Protein AF-A0A182WLP4-F1 (afdb_monomer_lite)

Sequence (110 aa):
MWCRLHLDAPFAALSGDCLSSAHGSSGSGSSSSSIESLIDHYLGPLYPDYADHTRPM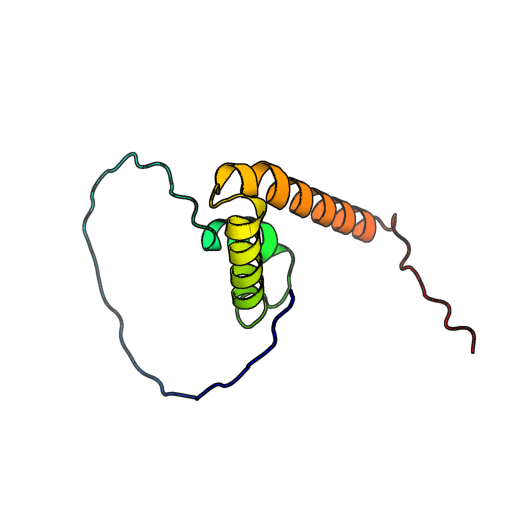LIRQARDLLVCTYHGDLERFEVDFLRPATDIVRELRCAYQRGKVSPVVYERDG

Secondary structure (DSSP, 8-state):
----------------------------------HHHHHHHHHGGGSTTIIIIIHHHHHHHHHHHHHHTTTT-HHHHIIIIIHHHHHHHHHHHHHHHTT-S---------

Foldseek 3Di:
DDDDDDDDDDDDDDDDDDDDDDDDDDDPDDPPCDLLNLCCVQVVVVDDPCPPPPSVVSSVVLVCCCCVPVVVDPVCCCPVPRVVVSVVSVVVVVCVVVVNDDPPPPPPPD

Radius of gyration: 19.78 Å; chains: 1; bounding box: 39×46×61 Å

InterPro domains:
  IPR052231 Rho GEF and signaling-related domain-containing protein [PTHR45845] (32-96)
  IPR060650 Rho guanine nucleotide exchange factor 40-like, N-terminal domain [PF27628] (34-100)

pLDDT: mean 74.27, std 22.17, range [30.34, 96.0]

Structure (mmCIF, N/CA/C/O backbone):
data_AF-A0A182WLP4-F1
#
_entry.id   AF-A0A182WLP4-F1
#
loop_
_atom_site.group_PDB
_atom_site.id
_atom_site.type_symbol
_atom_site.label_atom_id
_atom_site.label_alt_id
_atom_site.label_comp_id
_atom_site.label_asym_id
_atom_site.label_entity_id
_atom_site.label_seq_id
_atom_site.pdbx_PDB_ins_code
_atom_site.Cartn_x
_atom_site.Cartn_y
_atom_site.Cartn_z
_atom_site.occupancy
_atom_site.B_iso_or_equiv
_atom_site.auth_seq_id
_atom_site.auth_comp_id
_atom_site.auth_asym_id
_atom_site.auth_atom_id
_atom_site.pdbx_PDB_model_num
ATOM 1 N N . MET A 1 1 ? 20.599 -8.142 6.291 1.00 39.34 1 MET A N 1
ATOM 2 C CA . MET A 1 1 ? 20.969 -6.814 5.758 1.00 39.34 1 MET A CA 1
ATOM 3 C C . MET A 1 1 ? 19.921 -5.803 6.197 1.00 39.34 1 MET A C 1
ATOM 5 O O . MET A 1 1 ? 18.973 -5.557 5.475 1.00 39.34 1 MET A O 1
ATOM 9 N N . TRP A 1 2 ? 20.029 -5.306 7.427 1.00 45.38 2 TRP A N 1
ATOM 10 C CA . TRP A 1 2 ? 19.224 -4.188 7.925 1.00 45.38 2 TRP A CA 1
ATOM 11 C C . TRP A 1 2 ? 20.244 -3.163 8.422 1.00 45.38 2 TRP A C 1
ATOM 13 O O . TRP A 1 2 ? 20.741 -3.277 9.538 1.00 45.38 2 TRP A O 1
ATOM 23 N N . CYS A 1 3 ? 20.651 -2.237 7.557 1.00 40.34 3 CYS A N 1
ATOM 24 C CA . CYS A 1 3 ? 21.498 -1.107 7.943 1.00 40.34 3 CYS A CA 1
ATOM 25 C C . CYS A 1 3 ? 20.561 0.099 8.105 1.00 40.34 3 CYS A C 1
ATOM 27 O O . CYS A 1 3 ? 19.952 0.539 7.139 1.00 40.34 3 CYS A O 1
ATOM 29 N N . ARG A 1 4 ? 20.178 0.434 9.340 1.00 40.94 4 ARG A N 1
ATOM 30 C CA . ARG A 1 4 ? 20.871 1.333 10.286 1.00 40.94 4 ARG A CA 1
ATOM 31 C C . ARG A 1 4 ? 20.391 2.780 10.112 1.00 40.94 4 ARG A C 1
ATOM 33 O O . ARG A 1 4 ? 20.629 3.416 9.095 1.00 40.94 4 ARG A O 1
ATOM 40 N N . LEU A 1 5 ? 19.668 3.233 11.139 1.00 47.75 5 LEU A N 1
ATOM 41 C CA . LEU A 1 5 ? 19.226 4.603 11.392 1.00 47.75 5 LEU A CA 1
ATOM 42 C C . LEU A 1 5 ? 20.338 5.630 11.140 1.00 47.75 5 LEU A C 1
ATOM 44 O O . LEU A 1 5 ? 21.450 5.443 11.633 1.00 47.75 5 LEU A O 1
ATOM 48 N N . HIS A 1 6 ? 19.986 6.764 10.533 1.00 42.84 6 HIS A N 1
ATOM 49 C CA . HIS A 1 6 ? 20.518 8.048 10.980 1.00 42.84 6 HIS A CA 1
ATOM 50 C C . HIS A 1 6 ? 19.504 9.162 10.711 1.00 42.84 6 HIS A C 1
ATOM 52 O O . HIS A 1 6 ? 19.303 9.607 9.584 1.00 42.84 6 HIS A O 1
ATOM 58 N N . LEU A 1 7 ? 18.805 9.509 11.787 1.00 44.28 7 LEU A N 1
ATOM 59 C CA . LEU A 1 7 ? 18.076 10.746 11.962 1.00 44.28 7 LEU A CA 1
ATOM 60 C C . LEU A 1 7 ? 19.128 11.820 12.248 1.00 44.28 7 LEU A C 1
ATOM 62 O O . LEU A 1 7 ? 19.760 11.755 13.294 1.00 44.28 7 LEU A O 1
ATOM 66 N N . ASP A 1 8 ? 19.294 12.775 11.344 1.00 30.34 8 ASP A N 1
ATOM 67 C CA . ASP A 1 8 ? 19.842 14.084 11.685 1.00 30.34 8 ASP A CA 1
ATOM 68 C C . ASP A 1 8 ? 19.139 15.130 10.821 1.00 30.34 8 ASP A C 1
ATOM 70 O O . ASP A 1 8 ? 19.203 15.115 9.590 1.00 30.34 8 ASP A O 1
ATOM 74 N N . ALA A 1 9 ? 18.387 15.996 11.495 1.00 40.47 9 ALA A N 1
ATOM 75 C CA . ALA A 1 9 ? 17.888 17.233 10.921 1.00 40.47 9 ALA A CA 1
ATOM 76 C C . ALA A 1 9 ? 19.060 18.218 10.760 1.00 40.47 9 ALA A C 1
ATOM 78 O O . ALA A 1 9 ? 20.051 18.140 11.486 1.00 40.47 9 ALA A O 1
ATOM 79 N N . PRO A 1 10 ? 18.902 19.238 9.908 1.00 44.12 10 PRO A N 1
ATOM 80 C CA . PRO A 1 10 ? 18.760 20.534 10.553 1.00 44.12 10 PRO A CA 1
ATOM 81 C C . PRO A 1 10 ? 17.605 21.374 10.002 1.00 44.12 10 PRO A C 1
ATOM 83 O O . PRO A 1 10 ? 17.319 21.444 8.811 1.00 44.12 10 PRO A O 1
ATOM 86 N N . PHE A 1 11 ? 16.977 22.031 10.966 1.00 41.19 11 PHE A N 1
ATOM 87 C CA . PHE A 1 11 ? 16.063 23.160 10.898 1.00 41.19 11 PHE A CA 1
ATOM 88 C C . PHE A 1 11 ? 16.521 24.248 9.907 1.00 41.19 11 PHE A C 1
ATOM 90 O O . PHE A 1 11 ? 17.599 24.817 10.074 1.00 41.19 11 PHE A O 1
ATOM 97 N N . ALA A 1 12 ? 15.680 24.592 8.926 1.00 36.88 12 ALA A N 1
ATOM 98 C CA . ALA A 1 12 ? 15.836 25.804 8.121 1.00 36.88 12 ALA A CA 1
ATOM 99 C C . ALA A 1 12 ? 14.471 26.377 7.686 1.00 36.88 12 ALA A C 1
ATOM 101 O O . ALA A 1 12 ? 13.797 25.833 6.822 1.00 36.88 12 ALA A O 1
ATOM 102 N N . ALA A 1 13 ? 14.105 27.461 8.376 1.00 35.94 13 ALA A N 1
ATOM 103 C CA . ALA A 1 13 ? 13.508 28.722 7.920 1.00 35.94 13 ALA A CA 1
ATOM 104 C C . ALA A 1 13 ? 12.380 28.765 6.855 1.00 35.94 13 ALA A C 1
ATOM 106 O O . ALA A 1 13 ? 12.473 28.236 5.755 1.00 35.94 13 ALA A O 1
ATOM 107 N N . LEU A 1 14 ? 11.356 29.554 7.207 1.00 43.00 14 LEU A N 1
ATOM 108 C CA . LEU A 1 14 ? 10.238 30.049 6.396 1.00 43.00 14 LEU A CA 1
ATOM 109 C C . LEU A 1 14 ? 10.651 30.751 5.086 1.00 43.00 14 LEU A C 1
ATOM 111 O O . LEU A 1 14 ? 11.658 31.455 5.077 1.00 43.00 14 LEU A O 1
ATOM 115 N N . SER A 1 15 ? 9.774 30.720 4.069 1.00 41.25 15 SER A N 1
ATOM 116 C CA . SER A 1 15 ? 9.038 31.899 3.539 1.00 41.25 15 SER A CA 1
ATOM 117 C C . SER A 1 15 ? 8.571 31.699 2.084 1.00 41.25 15 SER A C 1
ATOM 119 O O . SER A 1 15 ? 9.396 31.337 1.258 1.00 41.25 15 SER A O 1
ATOM 121 N N . GLY A 1 16 ? 7.298 32.038 1.801 1.00 40.16 16 GLY A N 1
ATOM 122 C CA . GLY A 1 16 ? 6.816 32.657 0.541 1.00 40.16 16 GLY A CA 1
ATOM 123 C C . GLY A 1 16 ? 6.851 31.831 -0.760 1.00 40.16 16 GLY A C 1
ATOM 124 O O . GLY A 1 16 ? 7.706 30.984 -0.932 1.00 40.16 16 GLY A O 1
ATOM 125 N N . ASP A 1 17 ? 5.987 31.957 -1.770 1.00 34.00 17 ASP A N 1
ATOM 126 C CA . ASP A 1 17 ? 4.877 32.849 -2.105 1.00 34.00 17 ASP A CA 1
ATOM 127 C C . ASP A 1 17 ? 4.013 32.132 -3.167 1.00 34.00 17 ASP A C 1
ATOM 129 O O . ASP A 1 17 ? 4.476 31.243 -3.885 1.00 34.00 17 ASP A O 1
ATOM 133 N N . CYS A 1 18 ? 2.754 32.538 -3.298 1.00 46.59 18 CYS A N 1
ATOM 134 C CA . CYS A 1 18 ? 1.818 32.065 -4.317 1.00 46.59 18 CYS A CA 1
ATOM 135 C C . CYS A 1 18 ? 2.156 32.613 -5.722 1.00 46.59 18 CYS A C 1
ATOM 137 O O . CYS A 1 18 ? 2.609 33.749 -5.823 1.00 46.59 18 CYS A O 1
ATOM 139 N N . LEU A 1 19 ? 1.805 31.866 -6.788 1.00 46.75 19 LEU A N 1
ATOM 140 C CA . LEU A 1 19 ? 0.937 32.269 -7.927 1.00 46.75 19 LEU A CA 1
ATOM 141 C C . LEU A 1 19 ? 1.228 31.481 -9.233 1.00 46.75 19 LEU A C 1
ATOM 143 O O . LEU A 1 19 ? 2.330 31.549 -9.757 1.00 46.75 19 LEU A O 1
ATOM 147 N N . SER A 1 20 ? 0.151 30.885 -9.782 1.00 40.25 20 SER A N 1
ATOM 148 C CA . SER A 1 20 ? -0.285 30.877 -11.205 1.00 40.25 20 SER A CA 1
ATOM 149 C C . SER A 1 20 ? 0.613 30.262 -12.302 1.00 40.25 20 SER A C 1
ATOM 151 O O . SER A 1 20 ? 1.821 30.389 -12.271 1.00 40.25 20 SER A O 1
ATOM 153 N N . SER A 1 21 ? 0.139 29.733 -13.436 1.00 43.59 21 SER A N 1
ATOM 154 C CA . SER A 1 21 ? -1.115 29.139 -13.935 1.00 43.59 21 SER A CA 1
ATOM 155 C C . SER A 1 21 ? -0.857 28.748 -15.411 1.00 43.59 21 SER A C 1
ATOM 157 O O . SER A 1 21 ? -0.027 29.384 -16.058 1.00 43.59 21 SER A O 1
ATOM 159 N N . ALA A 1 22 ? -1.658 27.817 -15.952 1.00 50.44 22 ALA A N 1
ATOM 160 C CA . ALA A 1 22 ? -1.772 27.409 -17.371 1.00 50.44 22 ALA A CA 1
ATOM 161 C C . ALA A 1 22 ? -0.563 26.614 -17.927 1.00 50.44 22 ALA A C 1
ATOM 163 O O . ALA A 1 22 ? 0.558 26.803 -17.491 1.00 50.44 22 ALA A O 1
ATOM 164 N N . HIS A 1 23 ? -0.653 25.685 -18.881 1.00 42.38 23 HIS A N 1
ATOM 165 C CA . HIS A 1 23 ? -1.603 25.394 -19.956 1.00 42.38 23 HIS A CA 1
ATOM 166 C C . HIS A 1 23 ? -1.339 23.952 -20.453 1.00 42.38 23 HIS A C 1
ATOM 168 O O . HIS A 1 23 ? -0.260 23.401 -20.250 1.00 42.38 23 HIS A O 1
ATOM 174 N N . GLY A 1 24 ? -2.350 23.329 -21.061 1.00 47.75 24 GLY A N 1
ATOM 175 C CA . GLY A 1 24 ? -2.433 21.882 -21.249 1.00 47.75 24 GLY A CA 1
ATOM 176 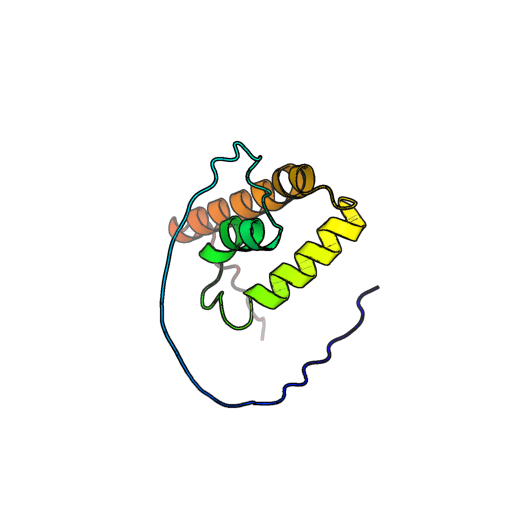C C . GLY A 1 24 ? -1.427 21.222 -22.195 1.00 47.75 24 GLY A C 1
ATOM 177 O O . GLY A 1 24 ? -0.854 21.826 -23.099 1.00 47.75 24 GLY A O 1
ATOM 178 N N . SER A 1 25 ? -1.321 19.907 -22.025 1.00 49.09 25 SER A N 1
ATOM 179 C CA . SER A 1 25 ? -1.029 18.959 -23.095 1.00 49.09 25 SER A CA 1
ATOM 180 C C . SER A 1 25 ? -1.745 17.652 -22.786 1.00 49.09 25 SER A C 1
ATOM 182 O O . SER A 1 25 ? -1.477 16.991 -21.785 1.00 49.09 25 SER A O 1
ATOM 184 N N . SER A 1 26 ? -2.699 17.314 -23.649 1.00 57.94 26 SER A N 1
ATOM 185 C CA . SER A 1 26 ? -3.308 15.997 -23.725 1.00 57.94 26 SER A CA 1
ATOM 186 C C . SER A 1 26 ? -2.225 14.972 -24.046 1.00 57.94 26 SER A C 1
ATOM 188 O O . SER A 1 26 ? -1.700 14.939 -25.155 1.00 57.94 26 SER A O 1
ATOM 190 N N . GLY A 1 27 ? -1.909 14.131 -23.070 1.00 45.53 27 GLY A N 1
ATOM 191 C CA . GLY A 1 27 ? -1.208 12.876 -23.268 1.00 45.53 27 GLY A CA 1
ATOM 192 C C . GLY A 1 27 ? -2.064 11.782 -22.656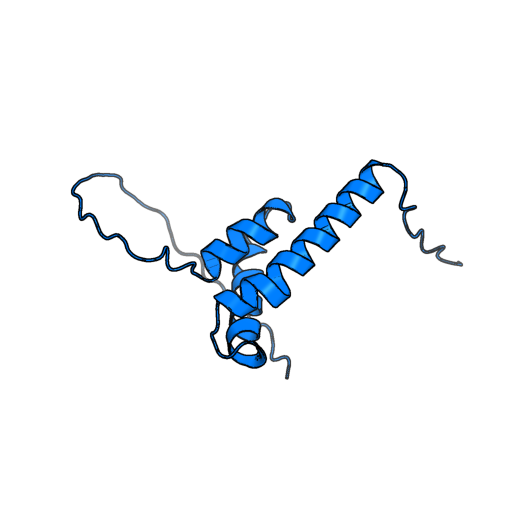 1.00 45.53 27 GLY A C 1
ATOM 193 O O . GLY A 1 27 ? -2.251 11.754 -21.444 1.00 45.53 27 GLY A O 1
ATOM 194 N N . SER A 1 28 ? -2.587 10.882 -23.484 1.00 58.03 28 SER A N 1
ATOM 195 C CA . SER A 1 28 ? -3.033 9.563 -23.033 1.00 58.03 28 SER A CA 1
ATOM 196 C C . SER A 1 28 ? -1.786 8.770 -22.625 1.00 58.03 28 SER A C 1
ATOM 198 O O . SER A 1 28 ? -1.337 7.888 -23.349 1.00 58.03 28 SER A O 1
ATOM 200 N N . GLY A 1 29 ? -1.148 9.171 -21.529 1.00 44.09 29 GLY A N 1
ATOM 201 C CA . GLY A 1 29 ? -0.044 8.457 -20.912 1.00 44.09 29 GLY A CA 1
ATOM 202 C C . GLY A 1 29 ? -0.626 7.623 -19.793 1.00 44.09 29 GLY A C 1
ATOM 203 O O . GLY A 1 29 ? -1.363 8.166 -18.969 1.00 44.09 29 GLY A O 1
ATOM 204 N N . SER A 1 30 ? -0.332 6.321 -19.773 1.00 51.88 30 SER A N 1
ATOM 205 C CA . SER A 1 30 ? -0.497 5.488 -18.583 1.00 51.88 30 SER A CA 1
ATOM 206 C C . SER A 1 30 ? -0.173 6.338 -17.366 1.00 51.88 30 SER A C 1
ATOM 208 O O . SER A 1 30 ? 0.921 6.904 -17.317 1.00 51.88 30 SER A O 1
ATOM 210 N N . SER A 1 31 ? -1.127 6.508 -16.447 1.00 50.97 31 SER A N 1
ATOM 211 C CA . SER A 1 31 ? -0.856 7.138 -15.161 1.00 50.97 31 SER A CA 1
ATOM 212 C C . SER A 1 31 ? 0.309 6.356 -14.582 1.00 50.97 31 SER A C 1
ATOM 214 O O . SER A 1 31 ? 0.124 5.218 -14.169 1.00 50.97 31 SER A O 1
ATOM 216 N N . SER A 1 32 ? 1.525 6.887 -14.695 1.00 55.44 32 SER A N 1
ATOM 217 C CA . SER A 1 32 ? 2.718 6.233 -14.192 1.00 55.44 32 SER A CA 1
ATOM 218 C C . SER A 1 32 ? 2.544 6.257 -12.686 1.00 55.44 32 SER A C 1
ATOM 220 O O . SER A 1 32 ? 2.820 7.277 -12.052 1.00 55.44 32 SER A O 1
ATOM 222 N N . SER A 1 33 ? 1.945 5.200 -12.146 1.00 74.44 33 SER A N 1
ATOM 223 C CA . SER A 1 33 ? 1.669 5.024 -10.733 1.00 74.44 33 SER A CA 1
ATOM 224 C C . SER A 1 33 ? 3.018 5.012 -10.038 1.00 74.44 33 SER A C 1
ATOM 226 O O . SER A 1 33 ? 3.715 4.006 -10.005 1.00 74.44 33 SER A O 1
ATOM 228 N N . SER A 1 34 ? 3.448 6.177 -9.553 1.00 91.12 34 SER A N 1
ATOM 229 C CA . SER A 1 34 ? 4.690 6.272 -8.802 1.00 91.12 34 SER A CA 1
ATOM 230 C C . SER A 1 34 ? 4.506 5.528 -7.486 1.00 91.12 34 SER A C 1
ATOM 232 O O . SER A 1 34 ? 3.394 5.444 -6.950 1.00 91.12 34 SER A O 1
ATOM 234 N N . ILE A 1 35 ? 5.598 5.012 -6.933 1.00 93.44 35 ILE A N 1
ATOM 235 C CA . ILE A 1 35 ? 5.540 4.296 -5.662 1.00 93.44 35 ILE A CA 1
ATOM 236 C C . ILE A 1 35 ? 4.950 5.153 -4.537 1.00 93.44 35 ILE A C 1
ATOM 238 O O . ILE A 1 35 ? 4.212 4.645 -3.703 1.00 93.44 35 ILE A O 1
ATOM 242 N N . GLU A 1 36 ? 5.209 6.458 -4.536 1.00 95.12 36 GLU A N 1
ATOM 243 C CA . GLU A 1 36 ? 4.623 7.403 -3.589 1.00 95.12 36 GLU A CA 1
ATOM 244 C C . GLU A 1 36 ? 3.103 7.420 -3.710 1.00 95.12 36 GLU A C 1
ATOM 246 O O . GLU A 1 36 ? 2.419 7.254 -2.707 1.00 95.12 36 GLU A O 1
ATOM 251 N N . SER A 1 37 ? 2.579 7.538 -4.935 1.00 94.88 37 SER A N 1
ATOM 252 C CA . SER A 1 37 ? 1.132 7.556 -5.170 1.00 94.88 37 SER A CA 1
ATOM 253 C C . SER A 1 37 ? 0.450 6.252 -4.745 1.00 94.88 37 SER A C 1
ATOM 255 O O . SER A 1 37 ? -0.642 6.284 -4.182 1.00 94.88 37 SER A O 1
ATOM 257 N N . LEU A 1 38 ? 1.115 5.108 -4.938 1.00 95.25 38 LEU A N 1
ATOM 258 C CA . LEU A 1 38 ? 0.621 3.808 -4.488 1.00 95.25 38 LEU A CA 1
ATOM 259 C C . LEU A 1 38 ? 0.623 3.707 -2.959 1.00 95.25 38 LEU A C 1
ATOM 261 O O . LEU A 1 38 ? -0.364 3.289 -2.359 1.00 95.25 38 LEU A O 1
ATOM 265 N N . ILE A 1 39 ? 1.708 4.124 -2.310 1.00 95.62 39 ILE A N 1
ATOM 266 C CA . ILE A 1 39 ? 1.829 4.075 -0.849 1.00 95.62 39 ILE A CA 1
ATOM 267 C C . ILE A 1 39 ? 0.847 5.040 -0.178 1.00 95.62 39 ILE A C 1
ATOM 269 O O . ILE A 1 39 ? 0.230 4.675 0.825 1.00 95.62 39 ILE A O 1
ATOM 273 N N . ASP A 1 40 ? 0.627 6.215 -0.764 1.00 94.38 40 ASP A N 1
ATOM 274 C CA . ASP A 1 40 ? -0.394 7.168 -0.324 1.00 94.38 40 ASP A CA 1
ATOM 275 C C . ASP A 1 40 ? -1.800 6.568 -0.448 1.00 94.38 40 ASP A C 1
ATOM 277 O O . ASP A 1 40 ? -2.595 6.644 0.489 1.00 94.38 40 ASP A O 1
ATOM 281 N N . HIS A 1 41 ? -2.097 5.927 -1.581 1.00 94.50 41 HIS A N 1
ATOM 282 C CA . HIS A 1 41 ? -3.410 5.353 -1.859 1.00 94.50 41 HIS A CA 1
ATOM 283 C C . HIS A 1 41 ? -3.745 4.156 -0.957 1.00 94.50 41 HIS A C 1
ATOM 285 O O . HIS A 1 41 ? -4.833 4.094 -0.383 1.00 94.50 41 HIS A O 1
ATOM 291 N N . TYR A 1 42 ? -2.814 3.208 -0.821 1.00 94.56 42 TYR A N 1
ATOM 292 C CA . TYR A 1 42 ? -3.058 1.931 -0.148 1.00 94.56 42 TYR A CA 1
ATOM 293 C C . TYR A 1 42 ? -2.815 1.977 1.364 1.00 94.56 42 TYR A C 1
ATOM 295 O O . TYR A 1 42 ? -3.547 1.325 2.113 1.00 94.56 42 TYR A O 1
ATOM 303 N N . LEU A 1 43 ? -1.801 2.722 1.823 1.00 92.38 43 LEU A N 1
ATOM 304 C CA . LEU A 1 43 ? -1.392 2.742 3.233 1.00 92.38 43 LEU A CA 1
ATOM 305 C C . LEU A 1 43 ? -1.781 4.032 3.958 1.00 92.38 43 LEU A C 1
ATOM 307 O O . LEU A 1 43 ? -1.986 3.990 5.169 1.00 92.38 43 LEU A O 1
ATOM 311 N N . GLY A 1 44 ? -1.936 5.153 3.248 1.00 92.50 44 GLY A N 1
ATOM 312 C CA . GLY A 1 44 ? -2.320 6.441 3.839 1.00 92.50 44 GLY A CA 1
ATOM 313 C C . GLY A 1 44 ? -3.538 6.360 4.771 1.00 92.50 44 GLY A C 1
ATOM 314 O O . GLY A 1 44 ? -3.438 6.761 5.929 1.00 92.50 44 GLY A O 1
ATOM 315 N N . PRO A 1 45 ? -4.667 5.766 4.340 1.00 91.56 45 PRO A N 1
ATOM 316 C CA . PRO A 1 45 ? -5.871 5.649 5.170 1.00 91.56 45 PRO A CA 1
ATOM 317 C C . PRO A 1 45 ? -5.760 4.688 6.366 1.00 91.56 45 PRO A C 1
ATOM 319 O O . PRO A 1 45 ? -6.689 4.616 7.180 1.00 91.56 45 PRO A O 1
ATOM 322 N N . LEU A 1 46 ? -4.685 3.897 6.450 1.00 88.50 46 LEU A N 1
ATOM 323 C CA . LEU A 1 46 ? -4.490 2.896 7.502 1.00 88.50 46 LEU A CA 1
ATOM 324 C C . LEU A 1 46 ? -3.825 3.483 8.751 1.00 88.50 46 LEU A C 1
ATOM 326 O O . LEU A 1 46 ? -4.017 2.940 9.839 1.00 88.50 46 LEU A O 1
ATOM 330 N N . TYR A 1 47 ? -3.084 4.586 8.612 1.00 85.56 47 TYR A N 1
ATOM 331 C CA . TYR A 1 47 ? -2.320 5.188 9.702 1.00 85.56 47 TYR A CA 1
ATOM 332 C C . TYR A 1 47 ? -2.893 6.551 10.113 1.00 85.56 47 TYR A C 1
ATOM 334 O O . TYR A 1 47 ? -3.053 7.425 9.257 1.00 85.56 47 TYR A O 1
ATOM 342 N N . PRO A 1 48 ? -3.160 6.782 11.413 1.00 81.50 48 PRO A N 1
ATOM 343 C CA . PRO A 1 48 ? -3.271 8.146 11.920 1.00 81.50 48 PRO A CA 1
ATOM 344 C C . PRO A 1 48 ? -1.909 8.849 11.775 1.00 81.50 48 PRO A C 1
ATOM 346 O O . PRO A 1 48 ? -0.868 8.194 11.840 1.00 81.50 48 PRO A O 1
ATOM 349 N N . ASP A 1 49 ? -1.911 10.162 11.537 1.00 85.00 49 ASP A N 1
ATOM 350 C CA . ASP A 1 49 ? -0.694 10.986 11.404 1.00 85.00 49 ASP A CA 1
ATOM 351 C C . ASP A 1 49 ? 0.285 10.489 10.321 1.00 85.00 49 ASP A C 1
ATOM 353 O O . ASP A 1 49 ? 1.507 10.431 10.482 1.00 85.00 49 ASP A O 1
ATOM 357 N N . TYR A 1 50 ? -0.275 10.108 9.170 1.00 88.50 50 TYR A N 1
ATOM 358 C CA . TYR A 1 50 ? 0.475 9.559 8.043 1.00 88.50 50 TYR A CA 1
ATOM 359 C C . TYR A 1 50 ? 1.557 10.511 7.500 1.00 88.50 50 TYR A C 1
ATOM 361 O O . TYR A 1 50 ? 2.659 10.067 7.181 1.00 88.50 50 TYR A O 1
ATOM 369 N N . ALA A 1 51 ? 1.258 11.808 7.391 1.00 84.38 51 ALA A N 1
ATOM 370 C CA . ALA A 1 51 ? 2.033 12.749 6.580 1.00 84.38 51 ALA A CA 1
ATOM 371 C C . ALA A 1 51 ? 3.455 13.034 7.101 1.00 84.38 51 ALA A C 1
ATOM 373 O O . ALA A 1 51 ? 4.378 13.125 6.292 1.00 84.38 51 ALA A O 1
ATOM 374 N N . ASP A 1 52 ? 3.643 13.143 8.420 1.00 83.38 52 ASP A N 1
ATOM 375 C CA . ASP A 1 52 ? 4.858 13.750 8.983 1.00 83.38 52 ASP A CA 1
ATOM 376 C C . ASP A 1 52 ? 6.044 12.781 9.081 1.00 83.38 52 ASP A C 1
ATOM 378 O O . ASP A 1 52 ? 7.168 13.098 8.683 1.00 83.38 52 ASP A O 1
ATOM 382 N N . HIS A 1 53 ? 5.820 11.577 9.614 1.00 83.75 53 HIS A N 1
ATOM 383 C CA . HIS A 1 53 ? 6.901 10.618 9.899 1.00 83.75 53 HIS A CA 1
ATOM 384 C C . HIS A 1 53 ? 6.667 9.247 9.271 1.00 83.75 53 HIS A C 1
ATOM 386 O O . HIS A 1 53 ? 7.606 8.595 8.807 1.00 83.75 53 HIS A O 1
ATOM 392 N N . THR A 1 54 ? 5.408 8.826 9.199 1.00 92.62 54 THR A N 1
ATOM 393 C CA . THR A 1 54 ? 5.031 7.497 8.718 1.00 92.62 54 THR A CA 1
ATOM 394 C C . THR A 1 54 ? 5.236 7.372 7.209 1.00 92.62 54 THR A C 1
ATOM 396 O O . THR A 1 54 ? 5.886 6.435 6.743 1.00 92.62 54 THR A O 1
ATOM 399 N N . ARG A 1 55 ? 4.770 8.355 6.433 1.00 93.56 55 ARG A N 1
ATOM 400 C CA . ARG A 1 55 ? 4.892 8.398 4.972 1.00 93.56 55 ARG A CA 1
ATOM 401 C C . ARG A 1 55 ? 6.334 8.252 4.461 1.00 93.56 55 ARG A C 1
ATOM 403 O O . ARG A 1 55 ? 6.569 7.339 3.666 1.00 93.56 55 ARG A O 1
ATOM 410 N N . PRO A 1 56 ? 7.322 9.073 4.877 1.00 93.50 56 PRO A N 1
ATOM 411 C CA . PRO A 1 56 ? 8.689 8.951 4.362 1.00 93.50 56 PRO A CA 1
ATOM 412 C C . PRO A 1 56 ? 9.343 7.609 4.721 1.00 93.50 56 PRO A C 1
ATOM 414 O O . PRO A 1 56 ? 10.120 7.070 3.930 1.00 93.50 56 PRO A O 1
ATOM 417 N N . MET A 1 57 ? 9.007 7.035 5.882 1.00 94.50 57 MET A N 1
ATOM 418 C CA . MET A 1 57 ? 9.460 5.696 6.259 1.00 94.50 57 MET A CA 1
ATOM 419 C C . MET A 1 57 ? 8.870 4.612 5.356 1.00 94.50 57 MET A C 1
ATOM 421 O O . MET A 1 57 ? 9.627 3.796 4.826 1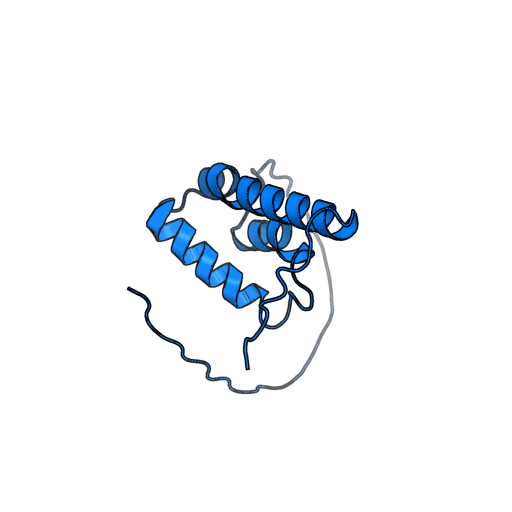.00 94.50 57 MET A O 1
ATOM 425 N N . LEU A 1 58 ? 7.556 4.639 5.128 1.00 95.12 58 LEU A N 1
ATOM 426 C CA . LEU A 1 58 ? 6.873 3.667 4.276 1.00 95.12 58 LEU A CA 1
ATOM 427 C C . LEU A 1 58 ? 7.349 3.744 2.827 1.00 95.12 58 LEU A C 1
ATOM 429 O O . LEU A 1 58 ? 7.628 2.710 2.232 1.00 95.12 58 LEU A O 1
ATOM 433 N N . ILE A 1 59 ? 7.515 4.948 2.273 1.00 94.81 59 ILE A N 1
ATOM 434 C CA . ILE A 1 59 ? 8.032 5.125 0.908 1.00 94.81 59 ILE A CA 1
ATOM 435 C C . ILE A 1 59 ? 9.433 4.529 0.783 1.00 94.81 59 ILE A C 1
ATOM 437 O O . ILE A 1 59 ? 9.720 3.837 -0.191 1.00 94.81 59 ILE A O 1
ATOM 441 N N . ARG A 1 60 ? 10.311 4.758 1.767 1.00 95.75 60 ARG A N 1
ATOM 442 C CA . ARG A 1 60 ? 11.669 4.201 1.743 1.00 95.75 60 ARG A CA 1
ATOM 443 C C . ARG A 1 60 ? 11.655 2.674 1.777 1.00 95.75 60 ARG A C 1
ATOM 445 O O . ARG A 1 60 ? 12.270 2.052 0.920 1.00 95.75 60 ARG A O 1
ATOM 452 N N . GLN A 1 61 ? 10.903 2.079 2.702 1.00 95.62 61 GLN A N 1
ATOM 453 C CA . GLN A 1 61 ? 10.790 0.619 2.798 1.00 95.62 61 GLN A CA 1
ATOM 454 C C . GLN A 1 61 ? 10.154 0.004 1.549 1.00 95.62 61 GLN A C 1
ATOM 456 O O . GLN A 1 61 ? 10.606 -1.032 1.068 1.00 95.62 61 GLN A O 1
ATOM 461 N N . ALA A 1 62 ? 9.128 0.653 1.003 1.00 95.81 62 ALA A N 1
ATOM 462 C CA . ALA A 1 62 ? 8.471 0.205 -0.210 1.00 95.81 62 ALA A CA 1
ATOM 463 C C . ALA A 1 62 ? 9.418 0.270 -1.412 1.00 95.81 62 ALA A C 1
ATOM 465 O O . ALA A 1 62 ? 9.430 -0.658 -2.210 1.00 95.81 62 ALA A O 1
ATOM 466 N N . ARG A 1 63 ? 10.241 1.321 -1.533 1.00 96.00 63 ARG A N 1
ATOM 467 C CA . ARG A 1 63 ? 11.259 1.426 -2.591 1.00 96.00 63 ARG A CA 1
ATOM 468 C C . ARG A 1 63 ? 12.281 0.301 -2.490 1.00 96.00 63 ARG A C 1
ATOM 470 O O . ARG A 1 63 ? 12.574 -0.334 -3.499 1.00 96.00 63 ARG A O 1
ATOM 477 N N . ASP A 1 64 ? 12.774 0.027 -1.285 1.00 95.50 64 ASP A N 1
ATOM 478 C CA . ASP A 1 64 ? 13.725 -1.061 -1.059 1.00 95.50 64 ASP A CA 1
ATOM 479 C C . ASP A 1 64 ? 13.113 -2.409 -1.461 1.00 95.50 64 ASP A C 1
ATOM 481 O O . ASP A 1 64 ? 13.741 -3.187 -2.179 1.00 95.50 64 ASP A O 1
ATOM 485 N N . LEU A 1 65 ? 11.863 -2.662 -1.066 1.00 95.00 65 LEU A N 1
ATOM 486 C CA . LEU A 1 65 ? 11.132 -3.880 -1.411 1.00 95.00 65 LEU A CA 1
ATOM 487 C C . LEU A 1 65 ? 10.852 -3.980 -2.921 1.00 95.00 65 LEU A C 1
ATOM 489 O O . LEU A 1 65 ? 11.079 -5.032 -3.524 1.00 95.00 65 LEU A O 1
ATOM 493 N N . LEU A 1 66 ? 10.422 -2.882 -3.547 1.00 94.25 66 LEU A N 1
ATOM 494 C CA . LEU A 1 66 ? 10.172 -2.789 -4.984 1.00 94.25 66 LEU A CA 1
ATOM 495 C C . LEU A 1 66 ? 11.433 -3.142 -5.779 1.00 94.25 66 LEU A C 1
ATOM 497 O O . LEU A 1 66 ? 11.366 -3.931 -6.714 1.00 94.25 66 LEU A O 1
ATOM 501 N N . VAL A 1 67 ? 12.590 -2.595 -5.405 1.00 93.88 67 VAL A N 1
ATOM 502 C CA . VAL A 1 67 ? 13.853 -2.844 -6.113 1.00 93.88 67 VAL A CA 1
ATOM 503 C C . VAL A 1 67 ? 14.396 -4.241 -5.814 1.00 93.88 67 VAL A C 1
ATOM 505 O O . VAL A 1 67 ? 14.780 -4.956 -6.735 1.00 93.88 67 VAL A O 1
ATOM 508 N N . CYS A 1 68 ? 14.422 -4.650 -4.544 1.00 94.88 68 CYS A N 1
ATOM 509 C CA . CYS A 1 68 ? 15.119 -5.871 -4.128 1.00 94.88 68 CYS A CA 1
ATOM 510 C C . CYS A 1 68 ? 14.314 -7.156 -4.350 1.00 94.88 68 CYS A C 1
ATOM 512 O O . CYS A 1 68 ? 14.904 -8.229 -4.450 1.00 94.88 68 CYS A O 1
ATOM 514 N N . THR A 1 69 ? 12.983 -7.081 -4.392 1.00 94.62 69 THR A N 1
ATOM 515 C CA . THR A 1 69 ? 12.111 -8.259 -4.544 1.00 94.62 69 THR A CA 1
ATOM 516 C C . THR A 1 69 ? 11.341 -8.222 -5.854 1.00 94.62 69 THR A C 1
ATOM 518 O O . THR A 1 69 ? 11.262 -9.232 -6.551 1.00 94.62 69 THR A O 1
ATOM 521 N N . TYR A 1 70 ? 10.827 -7.052 -6.231 1.00 93.12 70 TYR A N 1
ATOM 522 C CA . TYR A 1 70 ? 10.016 -6.883 -7.439 1.00 93.12 70 TYR A CA 1
ATOM 523 C C . TYR A 1 70 ? 10.815 -6.325 -8.624 1.00 93.12 70 TYR A C 1
ATOM 525 O O . TYR A 1 70 ? 10.255 -6.130 -9.695 1.00 93.12 70 TYR A O 1
ATOM 533 N N . HIS A 1 71 ? 12.132 -6.131 -8.475 1.00 93.19 71 HIS A N 1
ATOM 534 C CA . HIS A 1 71 ? 13.048 -5.722 -9.548 1.00 93.19 71 HIS A CA 1
ATOM 535 C C . HIS A 1 71 ? 12.642 -4.410 -10.249 1.00 93.19 71 HIS A C 1
ATOM 537 O O . HIS A 1 71 ? 12.966 -4.197 -11.414 1.00 93.19 71 HIS A O 1
ATOM 543 N N . GLY A 1 72 ? 11.934 -3.523 -9.541 1.00 91.31 72 GLY A N 1
ATOM 544 C CA . GLY A 1 72 ? 11.415 -2.267 -10.091 1.00 91.31 72 GLY A CA 1
ATOM 545 C C . GLY A 1 72 ? 10.041 -2.368 -10.763 1.00 91.31 72 GLY A C 1
ATOM 546 O O . GLY A 1 72 ? 9.539 -1.352 -11.238 1.00 91.31 72 GLY A O 1
ATOM 547 N N . ASP A 1 73 ? 9.419 -3.549 -10.792 1.00 93.62 73 ASP A N 1
ATOM 548 C CA . ASP A 1 73 ? 8.093 -3.764 -11.376 1.00 93.62 73 ASP A CA 1
ATOM 549 C C . ASP A 1 73 ? 6.983 -3.263 -10.438 1.00 93.62 73 ASP A C 1
ATOM 551 O O . ASP A 1 73 ? 6.603 -3.918 -9.462 1.00 93.62 73 ASP A O 1
ATOM 555 N N . LEU A 1 74 ? 6.485 -2.061 -10.732 1.00 93.88 74 LEU A N 1
ATOM 556 C CA . LEU A 1 74 ? 5.430 -1.401 -9.965 1.00 93.88 74 LEU A CA 1
ATOM 557 C C . LEU A 1 74 ? 4.081 -2.118 -10.065 1.00 93.88 74 LEU A C 1
ATOM 559 O O . LEU A 1 74 ? 3.340 -2.130 -9.084 1.00 93.88 74 LEU A O 1
ATOM 563 N N . GLU A 1 75 ? 3.764 -2.724 -11.211 1.00 94.38 75 GLU A N 1
ATOM 564 C CA . GLU A 1 75 ? 2.489 -3.415 -11.417 1.00 94.38 75 GLU A CA 1
ATOM 565 C C . GLU A 1 75 ? 2.434 -4.681 -10.562 1.00 94.38 75 GLU A C 1
ATOM 567 O O . GLU A 1 75 ? 1.481 -4.883 -9.805 1.00 94.38 75 GLU A O 1
ATOM 572 N N . ARG A 1 76 ? 3.498 -5.493 -10.595 1.00 94.19 76 ARG A N 1
ATOM 573 C CA . ARG A 1 76 ? 3.599 -6.671 -9.725 1.00 94.19 76 ARG A CA 1
ATOM 574 C C . ARG A 1 76 ? 3.660 -6.295 -8.257 1.00 94.19 76 ARG A C 1
ATOM 576 O O . ARG A 1 76 ? 3.023 -6.953 -7.444 1.00 94.19 76 ARG A O 1
ATOM 583 N N . PHE A 1 77 ? 4.372 -5.230 -7.899 1.00 95.69 77 PHE A N 1
ATOM 584 C CA . PHE A 1 77 ? 4.379 -4.748 -6.520 1.00 95.69 77 PHE A CA 1
ATOM 585 C C . PHE A 1 77 ? 2.975 -4.352 -6.035 1.00 95.69 77 PHE A C 1
ATOM 587 O O . PHE A 1 77 ? 2.587 -4.666 -4.909 1.00 95.69 77 PHE A O 1
ATOM 594 N N . GLU A 1 78 ? 2.176 -3.695 -6.875 1.00 95.19 78 GLU A N 1
ATOM 595 C CA . GLU A 1 78 ? 0.802 -3.350 -6.521 1.00 95.19 78 GLU A CA 1
ATOM 596 C C . GLU A 1 78 ? -0.082 -4.595 -6.364 1.00 95.19 78 GLU A C 1
ATOM 598 O O . GLU A 1 78 ? -0.756 -4.754 -5.342 1.00 95.19 78 GLU A O 1
ATOM 603 N N . VAL A 1 79 ? -0.085 -5.470 -7.373 1.00 95.44 79 VAL A N 1
ATOM 604 C CA . VAL A 1 79 ? -0.997 -6.618 -7.455 1.00 95.44 79 VAL A CA 1
ATOM 605 C C . VAL A 1 79 ? -0.629 -7.716 -6.461 1.00 95.44 79 VAL A C 1
ATOM 607 O O . VAL A 1 79 ? -1.519 -8.246 -5.798 1.00 95.44 79 VAL A O 1
ATOM 610 N N . ASP A 1 80 ? 0.658 -8.028 -6.322 1.00 95.69 80 ASP A N 1
ATOM 611 C CA . ASP A 1 80 ? 1.127 -9.162 -5.522 1.00 95.69 80 ASP A CA 1
ATOM 612 C C . ASP A 1 80 ? 1.372 -8.778 -4.051 1.00 95.69 80 ASP A C 1
ATOM 614 O O . ASP A 1 80 ? 1.379 -9.655 -3.186 1.00 95.69 80 ASP A O 1
ATOM 618 N N . PHE A 1 81 ? 1.563 -7.487 -3.737 1.00 94.81 81 PHE A N 1
ATOM 619 C CA . PHE A 1 81 ? 1.866 -7.032 -2.373 1.00 94.81 81 PHE A CA 1
ATOM 620 C C . PHE A 1 81 ? 0.864 -6.024 -1.814 1.00 94.81 81 PHE A C 1
ATOM 622 O O . PHE A 1 81 ? 0.224 -6.316 -0.803 1.00 94.81 81 PHE A O 1
ATOM 629 N N . LEU A 1 82 ? 0.718 -4.845 -2.431 1.00 95.00 82 LEU A N 1
ATOM 630 C CA . LEU A 1 82 ? -0.072 -3.762 -1.829 1.00 95.00 82 LEU A CA 1
ATOM 631 C C . LEU A 1 82 ? -1.553 -4.119 -1.701 1.00 95.00 82 LEU A C 1
ATOM 633 O O . LEU A 1 82 ? -2.124 -3.939 -0.626 1.00 95.00 82 LEU A O 1
ATOM 637 N N . ARG A 1 83 ? -2.167 -4.665 -2.758 1.00 94.56 83 ARG A N 1
ATOM 638 C CA . ARG A 1 83 ? -3.580 -5.069 -2.729 1.00 94.56 83 ARG A CA 1
ATOM 639 C C . ARG A 1 83 ? -3.855 -6.135 -1.658 1.00 94.56 83 ARG A C 1
ATOM 641 O O . ARG A 1 83 ? -4.661 -5.847 -0.771 1.00 94.56 83 ARG A O 1
ATOM 648 N N . PRO A 1 84 ? -3.159 -7.294 -1.642 1.00 94.81 84 PRO A N 1
ATOM 649 C CA . PRO A 1 84 ? -3.349 -8.292 -0.591 1.00 94.81 84 PRO A CA 1
ATOM 650 C C . PRO A 1 84 ? -3.121 -7.739 0.817 1.00 94.81 84 PRO A C 1
ATOM 652 O O . PRO A 1 84 ? -3.904 -8.017 1.724 1.00 94.81 84 PRO A O 1
ATOM 655 N N . ALA A 1 85 ? -2.070 -6.935 1.015 1.00 93.12 85 ALA A N 1
ATOM 656 C CA . ALA A 1 85 ? -1.757 -6.368 2.322 1.00 93.12 85 ALA A CA 1
ATOM 657 C C . ALA A 1 85 ? -2.869 -5.431 2.816 1.00 93.12 85 ALA A C 1
ATOM 659 O O . ALA A 1 85 ? -3.318 -5.547 3.959 1.00 93.12 85 ALA A O 1
ATOM 660 N N . THR A 1 86 ? -3.348 -4.526 1.961 1.00 93.06 86 THR A N 1
ATOM 661 C CA . THR A 1 86 ? -4.424 -3.600 2.320 1.00 93.06 86 THR A CA 1
ATOM 662 C C . THR A 1 86 ? -5.736 -4.334 2.580 1.00 93.06 86 THR A C 1
ATOM 664 O O . THR A 1 86 ? -6.434 -3.984 3.534 1.00 93.06 86 THR A O 1
ATOM 667 N N . ASP A 1 87 ? -6.066 -5.365 1.802 1.00 92.50 87 ASP A N 1
ATOM 668 C CA . ASP A 1 87 ? -7.282 -6.156 2.011 1.00 92.50 87 ASP A CA 1
ATOM 669 C C . ASP A 1 87 ? -7.279 -6.856 3.375 1.00 92.50 87 ASP A C 1
ATOM 671 O O . ASP A 1 87 ? -8.252 -6.730 4.123 1.00 92.50 87 ASP A O 1
ATOM 675 N N . ILE A 1 88 ? -6.157 -7.474 3.763 1.00 92.56 88 ILE A N 1
ATOM 676 C CA . ILE A 1 88 ? -5.991 -8.099 5.086 1.00 92.56 88 ILE A CA 1
ATOM 677 C C . ILE A 1 88 ? -6.203 -7.074 6.206 1.00 92.56 88 ILE A C 1
ATOM 679 O O . ILE A 1 88 ? -6.945 -7.327 7.157 1.00 92.56 88 ILE A O 1
ATOM 683 N N . VAL A 1 89 ? -5.578 -5.895 6.113 1.00 90.19 89 VAL A N 1
ATOM 684 C CA . VAL A 1 89 ? -5.699 -4.866 7.160 1.00 90.19 89 VAL A CA 1
ATOM 685 C C . VAL A 1 89 ? -7.128 -4.324 7.242 1.00 90.19 89 VAL A C 1
ATOM 687 O O . VAL A 1 89 ? -7.643 -4.085 8.339 1.00 90.19 89 VAL A O 1
ATOM 690 N N . ARG A 1 90 ? -7.798 -4.142 6.101 1.00 87.94 90 ARG A N 1
ATOM 691 C CA . ARG A 1 90 ? -9.197 -3.697 6.060 1.00 87.94 90 ARG A CA 1
ATOM 692 C C . ARG A 1 90 ? -10.128 -4.731 6.673 1.00 87.94 90 ARG A C 1
ATOM 694 O O . ARG A 1 90 ? -10.970 -4.361 7.491 1.00 87.94 90 ARG A O 1
ATOM 701 N N . GLU A 1 91 ? -9.961 -6.001 6.320 1.00 90.06 91 GLU A N 1
ATOM 702 C CA . GLU A 1 91 ? -10.732 -7.095 6.903 1.00 90.06 91 GLU A CA 1
ATOM 703 C C . GLU A 1 91 ? -10.533 -7.152 8.419 1.00 90.06 91 GLU A C 1
ATOM 705 O O . GLU A 1 91 ? -11.510 -7.169 9.172 1.00 90.06 91 GLU A O 1
ATOM 710 N N . LEU A 1 92 ? -9.280 -7.072 8.872 1.00 89.50 92 LEU A N 1
ATOM 711 C CA . LEU A 1 92 ? -8.932 -7.058 10.285 1.00 89.50 92 LEU A CA 1
ATOM 712 C C . LEU A 1 92 ? -9.617 -5.895 11.015 1.00 89.50 92 LEU A C 1
ATOM 714 O O . LEU A 1 92 ? -10.275 -6.100 12.036 1.00 89.50 92 LEU A O 1
ATOM 718 N N . ARG A 1 93 ? -9.548 -4.677 10.463 1.00 85.62 93 ARG A N 1
ATOM 719 C CA . ARG A 1 93 ? -10.214 -3.491 11.025 1.00 85.62 93 ARG A CA 1
ATOM 720 C C . ARG A 1 93 ? -11.730 -3.678 11.110 1.00 85.62 93 ARG A C 1
ATOM 722 O O . ARG A 1 93 ? -12.324 -3.364 12.143 1.00 85.62 93 ARG A O 1
ATOM 729 N N . CYS A 1 94 ? -12.359 -4.212 10.064 1.00 84.31 94 CYS A N 1
ATOM 730 C CA . CYS A 1 94 ? -13.788 -4.517 10.066 1.00 84.31 94 CYS A CA 1
ATOM 731 C C . CYS A 1 94 ? -14.147 -5.573 11.120 1.00 84.31 94 CYS A C 1
ATOM 733 O O . CYS A 1 94 ? -15.165 -5.443 11.802 1.00 84.31 94 CYS A O 1
ATOM 735 N N . ALA A 1 95 ? -13.325 -6.609 11.281 1.00 86.88 95 ALA A N 1
ATOM 736 C CA . ALA A 1 95 ? -13.539 -7.657 12.268 1.00 86.88 95 ALA A CA 1
ATOM 737 C C . ALA A 1 95 ? -13.414 -7.121 13.707 1.00 86.88 95 ALA A C 1
ATOM 739 O O . ALA A 1 95 ? -14.274 -7.428 14.539 1.00 86.88 95 ALA A O 1
ATOM 740 N N . TYR A 1 96 ? -12.422 -6.263 13.982 1.00 82.75 96 TYR A N 1
ATOM 741 C CA . TYR A 1 96 ? -12.282 -5.566 15.267 1.00 82.75 96 TYR A CA 1
ATOM 742 C C . TYR A 1 96 ? -13.499 -4.690 15.576 1.00 82.75 96 TYR A C 1
ATOM 744 O O . TYR A 1 96 ? -14.072 -4.787 16.658 1.00 82.75 96 TYR A O 1
ATOM 752 N N . GLN A 1 97 ? -13.957 -3.887 14.612 1.00 81.12 97 GLN A N 1
ATOM 753 C CA . GLN A 1 97 ? -15.135 -3.026 14.785 1.00 81.12 97 GLN A CA 1
ATOM 754 C C . GLN A 1 97 ? -16.428 -3.820 15.015 1.00 81.12 97 GLN A C 1
ATOM 756 O O . GLN A 1 97 ? -17.324 -3.363 15.718 1.00 81.12 97 GLN A O 1
ATOM 761 N N . ARG A 1 98 ? -16.527 -5.027 14.448 1.00 81.62 98 ARG A N 1
ATOM 762 C CA . ARG A 1 98 ? -17.659 -5.949 14.639 1.00 81.62 98 ARG A CA 1
ATOM 763 C C . ARG A 1 98 ? -17.566 -6.760 15.938 1.00 81.62 98 ARG A C 1
ATOM 765 O O . ARG A 1 98 ? -18.410 -7.633 16.137 1.00 8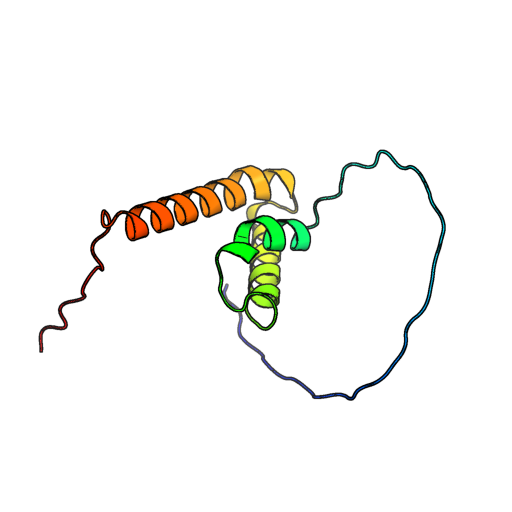1.62 98 ARG A O 1
ATOM 772 N N . GLY A 1 99 ? -16.544 -6.535 16.770 1.00 71.00 99 GLY A N 1
ATOM 773 C CA . GLY A 1 99 ? -16.310 -7.282 18.010 1.00 71.00 99 GLY A CA 1
ATOM 774 C C . GLY A 1 99 ? -15.981 -8.762 17.792 1.00 71.00 99 GLY A C 1
ATOM 775 O O . GLY A 1 99 ? -16.180 -9.569 18.691 1.00 71.00 99 GLY A O 1
ATOM 776 N N . LYS A 1 100 ? -15.528 -9.143 16.588 1.00 60.69 100 LYS A N 1
ATOM 777 C CA . LYS A 1 100 ? -15.188 -10.535 16.235 1.00 60.69 100 LYS A CA 1
ATOM 778 C C . LYS A 1 100 ? -13.741 -10.907 16.546 1.00 60.69 100 LYS A C 1
ATOM 780 O O . LYS A 1 100 ? -13.398 -12.082 16.499 1.00 60.69 100 LYS A O 1
ATOM 785 N N . VAL A 1 101 ? -12.908 -9.916 16.843 1.00 59.50 101 VAL A N 1
ATOM 786 C CA . VAL A 1 101 ? -11.515 -10.109 17.238 1.00 59.50 101 VAL A CA 1
ATOM 787 C C . VAL A 1 101 ? -11.401 -9.570 18.651 1.00 59.50 101 VAL A C 1
ATOM 789 O O . VAL A 1 101 ? -11.440 -8.358 18.867 1.00 59.50 101 VAL A O 1
ATOM 792 N N . SER A 1 102 ? -11.343 -10.473 19.625 1.00 56.22 102 SER A N 1
ATOM 793 C CA . SER A 1 102 ? -11.022 -10.099 20.998 1.00 56.22 102 SER A CA 1
ATOM 794 C C . SER A 1 102 ? -9.641 -9.436 20.994 1.00 56.22 102 SER A C 1
ATOM 796 O O . SER A 1 102 ? -8.749 -9.924 20.290 1.00 56.22 102 SER A O 1
ATOM 798 N N . PRO A 1 103 ? -9.419 -8.347 21.753 1.00 57.22 103 PRO A N 1
ATOM 799 C CA . PRO A 1 103 ? -8.062 -7.918 22.041 1.00 57.22 103 PRO A CA 1
ATOM 800 C C . PRO A 1 103 ? -7.337 -9.141 22.590 1.00 57.22 103 PRO A C 1
ATOM 802 O O . PRO A 1 103 ? -7.850 -9.797 23.499 1.00 57.22 103 PRO A O 1
ATOM 805 N N . VAL A 1 104 ? -6.188 -9.487 22.013 1.00 58.41 104 VAL A N 1
ATOM 806 C CA . VAL A 1 104 ? -5.302 -10.464 22.639 1.00 58.41 104 VAL A CA 1
ATOM 807 C C . VAL A 1 104 ? -4.798 -9.763 23.896 1.00 58.41 104 VAL A C 1
ATOM 809 O O . VAL A 1 104 ? -3.850 -8.981 23.852 1.00 58.41 104 VAL A O 1
ATOM 812 N N . VAL A 1 105 ? -5.541 -9.913 24.992 1.00 58.88 105 VAL A N 1
ATOM 813 C CA . VAL A 1 105 ? -5.101 -9.486 26.310 1.00 58.88 105 VAL A CA 1
ATOM 814 C C . VAL A 1 105 ? -3.945 -10.420 26.616 1.00 58.88 105 VAL A C 1
ATOM 816 O O . VAL A 1 105 ? -4.149 -11.598 26.888 1.00 58.88 105 VAL A O 1
ATOM 819 N N . TYR A 1 106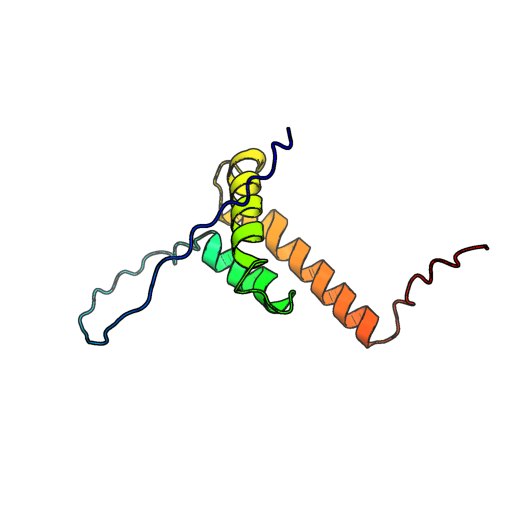 ? -2.721 -9.920 26.472 1.00 53.66 106 TYR A N 1
ATOM 820 C CA . TYR A 1 106 ? -1.576 -10.566 27.087 1.00 53.66 106 TYR A CA 1
ATOM 821 C C . TYR A 1 106 ? -1.819 -10.460 28.590 1.00 53.66 106 TYR A C 1
ATOM 823 O O . TYR A 1 106 ? -1.605 -9.402 29.185 1.00 53.66 106 TYR A O 1
ATOM 831 N N . GLU A 1 107 ? -2.366 -11.525 29.170 1.00 57.50 107 GLU A N 1
ATOM 832 C CA . GLU A 1 107 ? -2.401 -11.728 30.609 1.00 57.50 107 GLU A CA 1
ATOM 833 C C . GLU A 1 107 ? -0.937 -11.728 31.048 1.00 57.50 107 GLU A C 1
ATOM 835 O O . GLU A 1 107 ? -0.158 -12.633 30.754 1.00 57.50 107 GLU A O 1
ATOM 840 N N . ARG A 1 108 ? -0.510 -10.591 31.596 1.00 61.91 108 ARG A N 1
ATOM 841 C CA . ARG A 1 108 ? 0.811 -10.438 32.179 1.00 61.91 108 ARG A CA 1
ATOM 842 C C . ARG A 1 108 ? 0.724 -11.155 33.525 1.00 61.91 108 ARG A C 1
ATOM 844 O O . ARG A 1 108 ? 0.373 -10.520 34.515 1.00 61.91 108 ARG A O 1
ATOM 851 N N . ASP A 1 109 ? 0.945 -12.469 33.519 1.00 57.84 109 ASP A N 1
ATOM 852 C CA . ASP A 1 109 ? 1.144 -13.235 34.749 1.00 57.84 109 ASP A CA 1
ATOM 853 C C . ASP A 1 109 ? 2.250 -12.544 35.564 1.00 57.84 109 ASP A C 1
ATOM 855 O O . ASP A 1 109 ? 3.295 -12.166 35.020 1.00 57.84 109 ASP A O 1
ATOM 859 N N . GLY A 1 110 ? 1.906 -12.245 36.819 1.00 56.19 110 GLY A N 1
ATOM 860 C CA . GLY A 1 110 ? 2.600 -11.316 37.715 1.00 56.19 110 GLY A CA 1
ATOM 861 C C . GLY A 1 110 ? 3.917 -11.797 38.300 1.00 56.19 110 GLY A C 1
ATOM 862 O O . GLY A 1 110 ? 4.232 -13.004 38.217 1.00 56.19 110 GLY A O 1
#

Organism: NCBI:txid112268